Protein AF-A0A534RZJ7-F1 (afdb_monomer)

Radius of gyration: 16.42 Å; Cα contacts (8 Å, |Δi|>4): 259; chains: 1; bounding box: 38×31×50 Å

Mean predicted aligned error: 3.35 Å

Secondary structure (DSSP, 8-state):
--HHHHHHHHS-GGGHHHHHHHHHHH-GGG--HHHHHHGGGGTEEE-TTSTTEEEEEEB-GGG---HHHHHHHHHHHHHHS-S-EEE-TTS-EEEEEEEGGGHHHHHHHHHHTT-B-TT-SSSS-------TTTTT-TTSS---HHHHHHHHHHHH--TT-

Solvent-accessible surface area (backbone atoms only — not comparable to full-atom values): 9020 Å² total; per-residue (Å²): 135,56,72,67,62,51,45,50,71,77,43,57,46,78,66,40,57,63,51,51,61,48,32,32,73,67,38,66,85,69,61,46,77,59,50,53,55,30,34,12,31,55,10,36,37,74,38,88,93,44,75,72,28,25,37,36,35,38,58,28,49,28,51,61,75,51,73,66,44,54,50,51,54,50,50,45,18,60,75,53,30,65,65,48,69,42,81,44,102,55,43,25,46,32,41,32,56,27,36,53,61,49,46,66,58,52,51,52,59,30,50,79,60,76,40,48,25,68,34,52,28,72,103,43,74,56,68,45,69,58,62,88,56,56,83,72,50,94,84,57,94,69,62,57,57,65,58,36,45,51,54,48,49,64,70,69,59,59,93,94,117

Structure (mmCIF, N/CA/C/O backbone):
data_AF-A0A534RZJ7-F1
#
_entry.id   AF-A0A534RZJ7-F1
#
loop_
_atom_site.group_PDB
_atom_site.id
_atom_site.type_symbol
_atom_site.label_atom_id
_atom_site.label_alt_id
_atom_site.label_comp_id
_atom_site.label_asym_id
_atom_site.label_entity_id
_atom_site.label_seq_id
_atom_site.pdbx_PDB_ins_code
_atom_site.Cartn_x
_atom_site.Cartn_y
_atom_site.Cartn_z
_atom_site.occupancy
_atom_site.B_iso_or_equiv
_atom_site.auth_seq_id
_atom_site.auth_comp_id
_atom_site.auth_asym_id
_atom_site.auth_atom_id
_atom_site.pdbx_PDB_model_num
ATOM 1 N N . MET A 1 1 ? -12.708 13.860 -23.511 1.00 75.69 1 MET A N 1
ATOM 2 C CA . MET A 1 1 ? -12.253 12.834 -22.547 1.00 75.69 1 MET A CA 1
ATOM 3 C C . MET A 1 1 ? -10.900 13.285 -22.014 1.00 75.69 1 MET A C 1
ATOM 5 O O . MET A 1 1 ? -10.205 13.961 -22.759 1.00 75.69 1 MET A O 1
ATOM 9 N N . ASN A 1 2 ? -10.568 13.065 -20.740 1.00 94.12 2 ASN A N 1
ATOM 10 C CA . ASN A 1 2 ? -9.244 13.447 -20.226 1.00 94.12 2 ASN A CA 1
ATOM 11 C C . ASN A 1 2 ? -8.233 12.302 -20.471 1.00 94.12 2 ASN A C 1
ATOM 13 O O . ASN A 1 2 ? -8.643 11.169 -20.718 1.00 94.12 2 ASN A O 1
ATOM 17 N N . LYS A 1 3 ? -6.926 12.581 -20.354 1.00 93.62 3 LYS A N 1
ATOM 18 C CA . LYS A 1 3 ? -5.864 11.576 -20.578 1.00 93.62 3 LYS A CA 1
ATOM 19 C C . LYS A 1 3 ? -5.979 10.344 -19.675 1.00 93.62 3 LYS A C 1
ATOM 21 O O . LYS A 1 3 ? -5.615 9.249 -20.070 1.00 93.62 3 LYS A O 1
ATOM 26 N N . ILE A 1 4 ? -6.478 10.520 -18.454 1.00 93.81 4 ILE A N 1
ATOM 27 C CA . ILE A 1 4 ? -6.670 9.420 -17.506 1.00 93.81 4 ILE A CA 1
ATOM 28 C C . ILE A 1 4 ? -7.737 8.439 -18.001 1.00 93.81 4 ILE A C 1
ATOM 30 O O . ILE A 1 4 ? -7.541 7.230 -17.930 1.00 93.81 4 ILE A O 1
ATOM 34 N N . GLU A 1 5 ? -8.858 8.949 -18.504 1.00 95.69 5 GLU A N 1
ATOM 35 C CA . GLU A 1 5 ? -9.923 8.121 -19.070 1.00 95.69 5 GLU A CA 1
ATOM 36 C C . GLU A 1 5 ? -9.469 7.417 -20.357 1.00 95.69 5 GLU A C 1
ATOM 38 O O . GLU A 1 5 ? -9.890 6.296 -20.616 1.00 95.69 5 GLU A O 1
ATOM 43 N N . GLU A 1 6 ? -8.587 8.038 -21.146 1.00 95.94 6 GLU A N 1
ATOM 44 C CA . GLU A 1 6 ? -7.938 7.388 -22.297 1.00 95.94 6 GLU A CA 1
ATOM 45 C C . GLU A 1 6 ? -7.062 6.213 -21.845 1.00 95.94 6 GLU A C 1
ATOM 47 O O . GLU A 1 6 ? -7.250 5.095 -22.317 1.00 95.94 6 GLU A O 1
ATOM 52 N N . TYR A 1 7 ? -6.199 6.422 -20.847 1.00 95.81 7 TYR A N 1
ATOM 53 C CA . TYR A 1 7 ? -5.342 5.372 -20.286 1.00 95.81 7 TYR A CA 1
ATOM 54 C C . TYR A 1 7 ? -6.130 4.167 -19.764 1.00 95.81 7 TYR A C 1
ATOM 56 O O . TYR A 1 7 ? -5.757 3.031 -20.046 1.00 95.81 7 TYR A O 1
ATOM 64 N N . LYS A 1 8 ? -7.233 4.410 -19.043 1.00 93.69 8 LYS A N 1
ATOM 65 C CA . LYS A 1 8 ? -8.105 3.345 -18.520 1.00 93.69 8 LYS A CA 1
ATOM 66 C C . LYS A 1 8 ? -8.861 2.586 -19.613 1.00 93.69 8 LYS A C 1
ATOM 68 O O . LYS A 1 8 ? -9.251 1.447 -19.396 1.00 93.69 8 LYS A O 1
ATOM 73 N N . LYS A 1 9 ? -9.107 3.209 -20.771 1.00 94.25 9 LYS A N 1
ATOM 74 C CA . LYS A 1 9 ? -9.710 2.521 -21.924 1.00 94.25 9 LYS A CA 1
ATOM 75 C C . LYS A 1 9 ? -8.722 1.610 -22.636 1.00 94.25 9 LYS A C 1
ATOM 77 O O . LYS A 1 9 ? -9.138 0.607 -23.200 1.00 94.25 9 LYS A O 1
ATOM 82 N N . GLU A 1 10 ? -7.444 1.976 -22.643 1.00 94.06 10 GLU A N 1
ATOM 83 C CA . GLU A 1 10 ? -6.390 1.160 -23.246 1.00 94.06 10 GLU A CA 1
ATOM 84 C C . GLU A 1 10 ? -6.035 -0.066 -22.401 1.00 94.06 10 GLU A C 1
ATOM 86 O O . GLU A 1 10 ? -5.706 -1.111 -22.958 1.00 94.06 10 GLU A O 1
ATOM 91 N N . LYS A 1 11 ? -6.048 0.072 -21.071 1.00 93.81 11 LYS A N 1
ATOM 92 C CA . LYS A 1 11 ? -5.665 -0.980 -20.126 1.00 93.81 11 LYS A CA 1
ATOM 93 C C . LYS A 1 11 ? -6.395 -0.789 -18.798 1.00 93.81 11 LYS A C 1
ATOM 95 O O . LYS A 1 11 ? -6.417 0.328 -18.272 1.00 93.81 11 LYS A O 1
ATOM 100 N N . ASP A 1 12 ? -6.941 -1.870 -18.238 1.00 93.31 12 ASP A N 1
ATOM 101 C CA . ASP A 1 12 ? -7.506 -1.823 -16.890 1.00 93.31 12 ASP A CA 1
ATOM 102 C C . ASP A 1 12 ? -6.396 -1.511 -15.874 1.00 93.31 12 ASP A C 1
ATOM 104 O O . ASP A 1 12 ? -5.272 -2.003 -15.967 1.00 93.31 12 ASP A O 1
ATOM 108 N N . GLY A 1 13 ? -6.693 -0.675 -14.878 1.00 91.56 13 GLY A N 1
ATOM 109 C CA . GLY A 1 13 ? -5.709 -0.310 -13.860 1.00 91.56 13 GLY A CA 1
ATOM 110 C C . GLY A 1 13 ? -5.178 -1.507 -13.065 1.00 91.56 13 GLY A C 1
ATOM 111 O O . GLY A 1 13 ? -4.062 -1.439 -12.549 1.00 91.56 13 GLY A O 1
ATOM 112 N N . LEU A 1 14 ? -5.944 -2.595 -12.970 1.00 92.75 14 LEU A N 1
ATOM 113 C CA . LEU A 1 14 ? -5.548 -3.833 -12.303 1.00 92.75 14 LEU A CA 1
ATOM 114 C C . LEU A 1 14 ? -4.611 -4.702 -13.160 1.00 92.75 14 LEU A C 1
ATOM 116 O O . LEU A 1 14 ? -3.803 -5.438 -12.604 1.00 92.75 14 LEU A O 1
ATOM 120 N N . ASP A 1 15 ? -4.606 -4.541 -14.482 1.00 94.75 15 ASP A N 1
ATOM 121 C CA . ASP A 1 15 ? -3.740 -5.325 -15.377 1.00 94.75 15 ASP A CA 1
ATOM 122 C C . ASP A 1 15 ? -2.274 -4.848 -15.358 1.00 94.75 15 ASP A C 1
ATOM 124 O O . ASP A 1 15 ? -1.381 -5.494 -15.902 1.00 94.75 15 ASP A O 1
ATOM 128 N N . VAL A 1 16 ? -1.978 -3.719 -14.700 1.00 96.19 16 VAL A N 1
ATOM 129 C CA . VAL A 1 16 ? -0.616 -3.153 -14.623 1.00 96.19 16 VAL A CA 1
ATOM 130 C C . VAL A 1 16 ? 0.331 -3.957 -13.717 1.00 96.19 16 VAL A C 1
ATOM 132 O O . VAL A 1 16 ? 1.523 -3.655 -13.652 1.00 96.19 16 VAL A O 1
ATOM 135 N N . 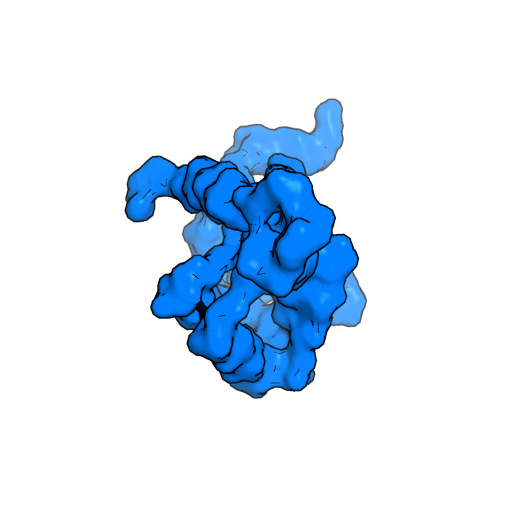LEU A 1 17 ? -0.155 -4.969 -12.987 1.00 95.88 17 LEU A N 1
ATOM 136 C CA . LEU A 1 17 ? 0.692 -5.776 -12.101 1.00 95.88 17 LEU A CA 1
ATOM 137 C C . LEU A 1 17 ? 1.816 -6.485 -12.866 1.00 95.88 17 LEU A C 1
ATOM 139 O O . LEU A 1 17 ? 2.962 -6.487 -12.412 1.00 95.88 17 LEU A O 1
ATOM 143 N N . GLU A 1 18 ? 1.502 -7.047 -14.032 1.00 95.62 18 GLU A N 1
ATOM 144 C CA . GLU A 1 18 ? 2.489 -7.712 -14.887 1.00 95.62 18 GLU A CA 1
ATOM 145 C C . GLU A 1 18 ? 3.549 -6.723 -15.387 1.00 95.62 18 GLU A C 1
ATOM 147 O O . GLU A 1 18 ? 4.743 -7.034 -15.405 1.00 95.62 18 GLU A O 1
ATOM 152 N N . ASP A 1 19 ? 3.141 -5.490 -15.704 1.00 97.44 19 ASP A N 1
ATOM 153 C CA . ASP A 1 19 ? 4.078 -4.430 -16.067 1.00 97.44 19 ASP A CA 1
ATOM 154 C C . ASP A 1 19 ? 4.980 -4.046 -14.897 1.00 97.44 19 ASP A C 1
ATOM 156 O O . ASP A 1 19 ? 6.178 -3.888 -15.099 1.00 97.44 19 ASP A O 1
ATOM 160 N N . ILE A 1 20 ? 4.459 -3.948 -13.668 1.00 97.62 20 ILE A N 1
ATOM 161 C CA . ILE A 1 20 ? 5.286 -3.673 -12.479 1.00 97.62 20 ILE A CA 1
ATOM 162 C C . ILE A 1 20 ? 6.384 -4.734 -12.335 1.00 97.62 20 ILE A C 1
ATOM 164 O O . ILE A 1 20 ? 7.541 -4.387 -12.094 1.00 97.62 20 ILE A O 1
ATOM 168 N N . GLN A 1 21 ? 6.050 -6.013 -12.523 1.00 96.69 21 GLN A N 1
ATOM 169 C CA . GLN A 1 21 ? 7.035 -7.099 -12.482 1.00 96.69 21 GLN A CA 1
ATOM 170 C C . GLN A 1 21 ? 8.042 -7.017 -13.632 1.00 96.69 21 GLN A C 1
ATOM 172 O O . GLN A 1 21 ? 9.212 -7.351 -13.465 1.00 96.69 21 GLN A O 1
ATOM 177 N N . ARG A 1 22 ? 7.609 -6.594 -14.820 1.00 98.12 22 ARG A N 1
ATOM 178 C CA . ARG A 1 22 ? 8.506 -6.370 -15.955 1.00 98.12 22 ARG A CA 1
ATOM 179 C C . ARG A 1 22 ? 9.462 -5.208 -15.686 1.00 98.12 22 ARG A C 1
ATOM 181 O O . ARG A 1 22 ? 10.673 -5.374 -15.814 1.00 98.12 22 ARG A O 1
ATOM 188 N N . TYR A 1 23 ? 8.948 -4.076 -15.219 1.00 98.19 23 TYR A N 1
ATOM 189 C CA . TYR A 1 23 ? 9.739 -2.896 -14.877 1.00 98.19 23 TYR A CA 1
ATOM 190 C C . TYR A 1 23 ? 10.702 -3.133 -13.720 1.00 98.19 23 TYR A C 1
ATOM 192 O O . TYR A 1 23 ? 11.762 -2.517 -13.686 1.00 98.19 23 TYR A O 1
ATOM 200 N N . SER A 1 24 ? 10.400 -4.057 -12.805 1.00 97.62 24 SER A N 1
ATOM 201 C CA . SER A 1 24 ? 11.347 -4.434 -11.751 1.00 97.62 24 SER A CA 1
ATOM 202 C C . SER A 1 24 ? 12.616 -5.106 -12.296 1.00 97.62 24 SER A C 1
ATOM 204 O O . SER A 1 24 ? 13.583 -5.254 -11.556 1.00 97.62 24 SER A O 1
ATOM 206 N N . ARG A 1 25 ? 12.608 -5.544 -13.564 1.00 97.75 25 ARG A N 1
ATOM 207 C CA . ARG A 1 25 ? 13.760 -6.116 -14.281 1.00 97.75 25 ARG A CA 1
ATOM 208 C C . ARG A 1 25 ? 14.338 -5.151 -15.315 1.00 97.75 25 ARG A C 1
ATOM 210 O O . ARG A 1 25 ? 15.546 -5.140 -15.516 1.00 97.75 25 ARG A O 1
ATOM 217 N N . GLU A 1 26 ? 13.480 -4.374 -15.976 1.00 97.31 26 GLU A N 1
ATOM 218 C CA . GLU A 1 26 ? 13.865 -3.436 -17.044 1.00 97.31 26 GLU A CA 1
ATOM 219 C C . GLU A 1 26 ? 14.345 -2.069 -16.525 1.00 97.31 26 GLU A C 1
ATOM 221 O O . GLU A 1 26 ? 15.026 -1.353 -17.254 1.00 97.31 26 GLU A O 1
ATOM 226 N N . GLY A 1 27 ? 14.018 -1.712 -15.280 1.00 95.19 27 GLY A N 1
ATOM 227 C CA . GLY A 1 27 ? 14.397 -0.444 -14.659 1.00 95.19 27 GLY A CA 1
ATOM 228 C C . GLY A 1 27 ? 13.363 0.683 -14.836 1.00 95.19 27 GLY A C 1
ATOM 229 O O . GLY A 1 27 ? 12.368 0.547 -15.558 1.00 95.19 27 GLY A O 1
ATOM 230 N N . PRO A 1 28 ? 13.555 1.820 -14.140 1.00 93.81 28 PRO A N 1
ATOM 231 C CA . PRO A 1 28 ? 12.571 2.901 -14.060 1.00 93.81 28 PRO A CA 1
ATOM 232 C C . PRO A 1 28 ? 12.377 3.685 -15.368 1.00 93.81 28 PRO A C 1
ATOM 234 O O . PRO A 1 28 ? 11.333 4.318 -15.549 1.00 93.81 28 PRO A O 1
ATOM 237 N N . GLU A 1 29 ? 13.344 3.653 -16.284 1.00 94.12 29 GLU A N 1
ATOM 238 C CA . GLU A 1 29 ? 13.290 4.324 -17.587 1.00 94.12 29 GLU A CA 1
ATOM 239 C C . GLU A 1 29 ? 12.293 3.660 -18.545 1.00 94.12 29 GLU A C 1
ATOM 241 O O . GLU A 1 29 ? 11.740 4.332 -19.416 1.00 94.12 29 GLU A O 1
ATOM 246 N N . ALA A 1 30 ? 12.017 2.365 -18.361 1.00 96.00 30 ALA A N 1
ATOM 247 C CA . ALA A 1 30 ? 11.070 1.607 -19.178 1.00 96.00 30 ALA A CA 1
ATOM 248 C C . ALA A 1 30 ? 9.596 1.949 -18.878 1.00 96.00 30 ALA A C 1
ATOM 250 O O . ALA A 1 30 ? 8.694 1.568 -19.631 1.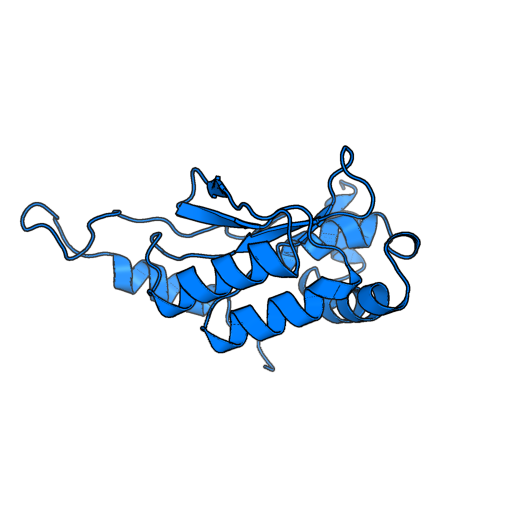00 96.00 30 ALA A O 1
ATOM 251 N N . ILE A 1 31 ? 9.327 2.670 -17.783 1.00 96.75 31 ILE A N 1
ATOM 252 C CA . ILE A 1 31 ? 7.966 2.940 -17.316 1.00 96.75 31 ILE A CA 1
ATOM 253 C C . ILE A 1 31 ? 7.332 4.063 -18.143 1.00 96.75 31 ILE A C 1
ATOM 255 O O . ILE A 1 31 ? 7.749 5.226 -18.084 1.00 96.75 31 ILE A O 1
ATOM 259 N N . SER A 1 32 ? 6.258 3.730 -18.859 1.00 96.19 32 SER A N 1
ATOM 260 C CA . SER A 1 32 ? 5.502 4.693 -19.663 1.00 96.19 32 SER A CA 1
ATOM 261 C C . SER A 1 32 ? 4.742 5.709 -18.792 1.00 96.19 32 SER A C 1
ATOM 263 O O . SER A 1 32 ? 4.418 5.448 -17.633 1.00 96.19 32 SER A O 1
ATOM 265 N N . GLU A 1 33 ? 4.395 6.880 -19.339 1.00 94.75 33 GLU A N 1
ATOM 266 C CA . GLU A 1 33 ? 3.571 7.867 -18.613 1.00 94.75 33 GLU A CA 1
ATOM 267 C C . GLU A 1 33 ? 2.171 7.338 -18.270 1.00 94.75 33 GLU A C 1
ATOM 269 O O . GLU A 1 33 ? 1.624 7.681 -17.217 1.00 94.75 33 GLU A O 1
ATOM 274 N N . ARG A 1 34 ? 1.607 6.482 -19.131 1.00 96.44 34 ARG A N 1
ATOM 275 C CA . ARG A 1 34 ? 0.357 5.769 -18.855 1.00 96.44 34 ARG A CA 1
ATOM 276 C C . ARG A 1 34 ? 0.522 4.879 -17.631 1.00 96.44 34 ARG A C 1
ATOM 278 O O . ARG A 1 34 ? -0.237 4.998 -16.671 1.00 96.44 34 ARG A O 1
ATOM 285 N N . ASP A 1 35 ? 1.547 4.037 -17.630 1.00 97.19 35 ASP A N 1
ATOM 286 C CA . ASP A 1 35 ? 1.714 3.026 -16.591 1.00 97.19 35 ASP A CA 1
ATOM 287 C C . ASP A 1 35 ? 2.140 3.672 -15.262 1.00 97.19 35 ASP A C 1
ATOM 289 O O . ASP A 1 35 ? 1.631 3.284 -14.217 1.00 97.19 35 ASP A O 1
ATOM 293 N N . LYS A 1 36 ? 2.884 4.791 -15.266 1.00 96.19 36 LYS A N 1
ATOM 294 C CA . LYS A 1 36 ? 3.076 5.634 -14.060 1.00 96.19 36 LYS A CA 1
ATOM 295 C C . LYS A 1 36 ? 1.753 6.087 -13.428 1.00 96.19 36 LYS A C 1
ATOM 297 O O . LYS A 1 36 ? 1.687 6.289 -12.210 1.00 96.19 36 LYS A O 1
ATOM 302 N N . ALA A 1 37 ? 0.707 6.310 -14.229 1.00 96.44 37 ALA A N 1
ATOM 303 C CA . ALA A 1 37 ? -0.624 6.624 -13.718 1.00 96.44 37 ALA A CA 1
ATOM 304 C C . ALA A 1 37 ? -1.348 5.365 -13.220 1.00 96.44 37 ALA A C 1
ATOM 306 O O . ALA A 1 37 ? -1.886 5.396 -12.112 1.00 96.44 37 ALA A O 1
ATOM 307 N N . LEU A 1 38 ? -1.321 4.273 -13.989 1.00 97.38 38 LEU A N 1
ATOM 308 C CA . LEU A 1 38 ? -2.018 3.024 -13.661 1.00 97.38 38 LEU A CA 1
ATOM 309 C C . LEU A 1 38 ? -1.410 2.290 -12.457 1.00 97.38 38 LEU A C 1
ATOM 311 O O . LEU A 1 38 ? -2.144 1.778 -11.623 1.00 97.38 38 LEU A O 1
ATOM 315 N N . MET A 1 39 ? -0.095 2.352 -12.246 1.00 98.06 39 MET A N 1
ATOM 316 C CA . MET A 1 39 ? 0.592 1.778 -11.077 1.00 98.06 39 MET A CA 1
ATOM 317 C C . MET A 1 39 ? 0.043 2.287 -9.726 1.00 98.06 39 MET A C 1
ATOM 319 O O . MET A 1 39 ? 0.189 1.630 -8.692 1.00 98.06 39 MET A O 1
ATOM 323 N N . LYS A 1 40 ? -0.668 3.424 -9.713 1.00 98.06 40 LYS A N 1
ATOM 324 C CA . LYS A 1 40 ? -1.372 3.937 -8.525 1.00 98.06 40 LYS A CA 1
ATOM 325 C 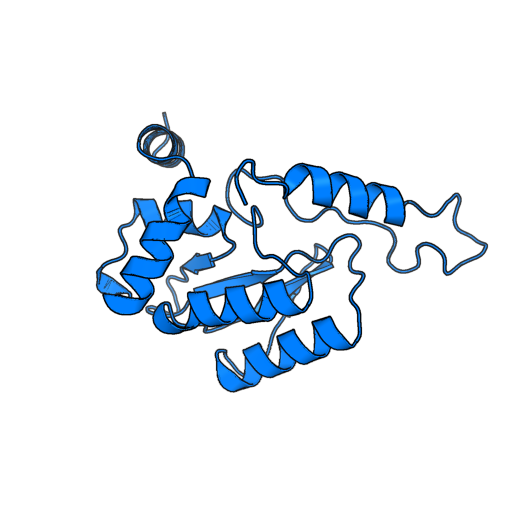C . LYS A 1 40 ? -2.544 3.043 -8.089 1.00 98.06 40 LYS A C 1
ATOM 327 O O . LYS A 1 40 ? -2.933 3.130 -6.922 1.00 98.06 40 LYS A O 1
ATOM 332 N N . TRP A 1 41 ? -3.074 2.176 -8.960 1.00 97.19 41 TRP A N 1
ATOM 333 C CA . TRP A 1 41 ? -4.003 1.101 -8.578 1.00 97.19 41 TRP A CA 1
ATOM 334 C C . TRP A 1 41 ? -3.337 0.061 -7.682 1.00 97.19 41 TRP A C 1
ATOM 336 O O . TRP A 1 41 ? -4.019 -0.523 -6.857 1.00 97.19 41 TRP A O 1
ATOM 346 N N . TYR A 1 42 ? -2.017 -0.100 -7.734 1.00 97.94 42 TYR A N 1
ATOM 347 C CA . TYR A 1 42 ? -1.255 -0.929 -6.791 1.00 97.94 42 TYR A CA 1
ATOM 348 C C . TYR A 1 42 ? -0.587 -0.102 -5.688 1.00 97.94 42 TYR A C 1
ATOM 350 O O . TYR A 1 42 ? 0.299 -0.573 -4.977 1.00 97.94 42 TYR A O 1
ATOM 358 N N . GLY A 1 43 ? -1.006 1.156 -5.534 1.00 98.00 43 GLY A N 1
ATOM 359 C CA . GLY A 1 43 ? -0.476 2.049 -4.514 1.00 98.00 43 GLY A CA 1
ATOM 360 C C . GLY A 1 43 ? 0.962 2.483 -4.750 1.00 98.00 43 GLY A C 1
ATOM 361 O O . GLY A 1 43 ? 1.585 2.960 -3.806 1.00 98.00 43 GLY A O 1
ATOM 362 N N . VAL A 1 44 ? 1.478 2.350 -5.973 1.00 98.38 44 VAL A N 1
ATOM 363 C CA . VAL A 1 44 ? 2.824 2.779 -6.360 1.00 98.38 44 VAL A CA 1
ATOM 364 C C . VAL A 1 44 ? 2.743 4.161 -7.007 1.00 98.38 44 VAL A C 1
ATOM 366 O O . VAL A 1 44 ? 2.097 4.358 -8.035 1.00 98.38 44 VAL A O 1
ATOM 369 N N . PHE A 1 45 ? 3.385 5.151 -6.389 1.00 97.88 45 PHE A N 1
ATOM 370 C CA . PHE A 1 45 ? 3.315 6.549 -6.806 1.00 97.88 45 PHE A CA 1
ATOM 371 C C . PHE A 1 45 ? 4.681 7.053 -7.259 1.00 97.88 45 PHE A C 1
ATOM 373 O O . PHE A 1 45 ? 5.588 7.225 -6.443 1.00 97.88 45 PHE A O 1
ATOM 380 N N . PHE A 1 46 ? 4.785 7.392 -8.543 1.00 94.69 46 PHE A N 1
ATOM 381 C CA . PHE A 1 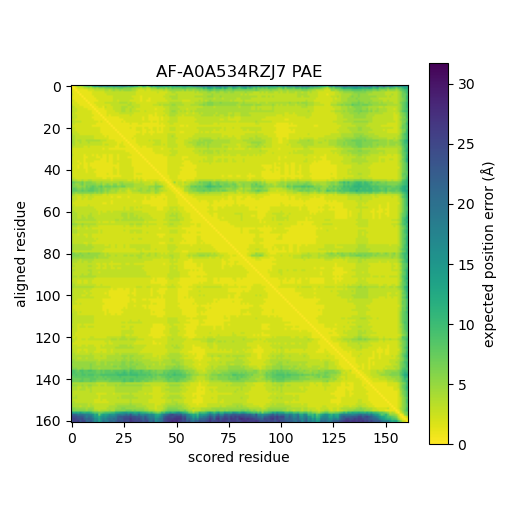46 ? 5.931 8.121 -9.078 1.00 94.69 46 PHE A CA 1
ATOM 382 C C . PHE A 1 46 ? 6.023 9.536 -8.483 1.00 94.69 46 PHE A C 1
ATOM 384 O O . PHE A 1 46 ? 5.016 10.247 -8.362 1.00 94.69 46 PHE A O 1
ATOM 391 N N . ARG A 1 47 ? 7.238 9.969 -8.129 1.00 88.38 47 ARG A N 1
ATOM 392 C CA . ARG A 1 47 ? 7.512 11.289 -7.545 1.00 88.38 47 ARG A CA 1
ATOM 393 C C . ARG A 1 47 ? 8.461 12.076 -8.443 1.00 88.38 47 ARG A C 1
ATOM 395 O O . ARG A 1 47 ? 9.641 11.772 -8.531 1.00 88.38 47 ARG A O 1
ATOM 402 N N . ARG A 1 48 ? 7.959 13.162 -9.038 1.00 85.88 48 ARG A N 1
ATOM 403 C CA . ARG A 1 48 ? 8.745 14.047 -9.921 1.00 85.88 48 ARG A CA 1
ATOM 404 C C . ARG A 1 48 ? 10.027 14.591 -9.281 1.00 85.88 48 ARG A C 1
ATOM 406 O O . ARG A 1 48 ? 11.026 14.729 -9.967 1.00 85.88 48 ARG A O 1
ATOM 413 N N . HIS A 1 49 ? 9.990 14.895 -7.984 1.00 87.81 49 HIS A N 1
ATOM 414 C CA . HIS A 1 49 ? 11.128 15.470 -7.259 1.00 87.81 49 HIS A CA 1
ATOM 415 C C . HIS A 1 49 ? 12.174 14.437 -6.815 1.00 87.81 49 HIS A C 1
ATOM 417 O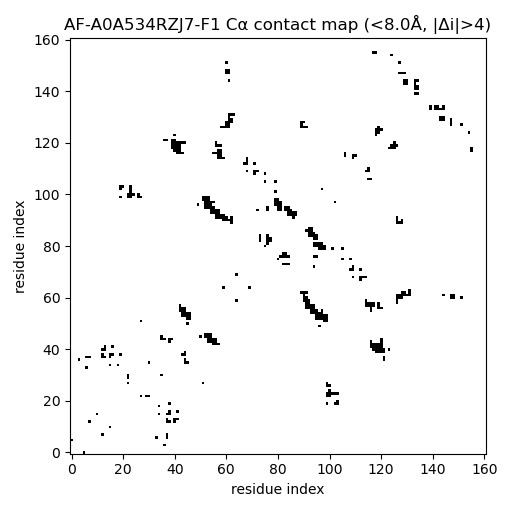 O . HIS A 1 49 ? 13.252 14.826 -6.386 1.00 87.81 49 HIS A O 1
ATOM 423 N N . THR A 1 50 ? 11.869 13.140 -6.910 1.00 88.31 50 THR A N 1
ATOM 424 C CA . THR A 1 50 ? 12.795 12.046 -6.580 1.00 88.31 50 THR A CA 1
ATOM 425 C C . THR A 1 50 ? 12.733 10.991 -7.690 1.00 88.31 50 THR A C 1
ATOM 427 O O . THR A 1 50 ? 12.108 9.944 -7.497 1.00 88.31 50 THR A O 1
ATOM 430 N N . PRO A 1 51 ? 13.299 11.278 -8.879 1.00 89.31 51 PRO A N 1
ATOM 431 C CA . PRO A 1 51 ? 13.300 10.343 -10.004 1.00 89.31 51 PRO A CA 1
ATOM 432 C C . PRO A 1 51 ? 13.902 8.985 -9.619 1.00 89.31 51 PRO A C 1
ATOM 434 O O . PRO A 1 51 ? 14.801 8.921 -8.786 1.00 89.31 51 PRO A O 1
ATOM 437 N N . GLY A 1 52 ? 13.378 7.900 -10.192 1.00 91.06 52 GLY A N 1
ATOM 438 C CA . GLY A 1 52 ? 13.787 6.523 -9.867 1.00 91.06 52 GLY A CA 1
ATOM 439 C C . GLY A 1 52 ? 13.203 5.964 -8.562 1.00 91.06 52 GLY A C 1
ATOM 440 O O . GLY A 1 52 ? 13.262 4.759 -8.332 1.00 91.06 52 GLY A O 1
ATOM 441 N N . PHE A 1 53 ? 12.581 6.809 -7.735 1.00 95.88 53 PHE A N 1
ATOM 442 C CA . PHE A 1 53 ? 11.989 6.414 -6.463 1.00 95.88 53 PHE A CA 1
ATOM 443 C C . PHE A 1 53 ? 10.469 6.570 -6.440 1.00 95.88 53 PHE A C 1
ATOM 445 O O . PHE A 1 53 ? 9.880 7.504 -6.998 1.00 95.88 53 PHE A O 1
ATOM 452 N N . PHE A 1 54 ? 9.836 5.672 -5.695 1.00 98.00 54 PHE A N 1
ATOM 453 C CA . PHE A 1 54 ? 8.397 5.567 -5.552 1.00 98.00 54 PHE A CA 1
ATOM 454 C C . 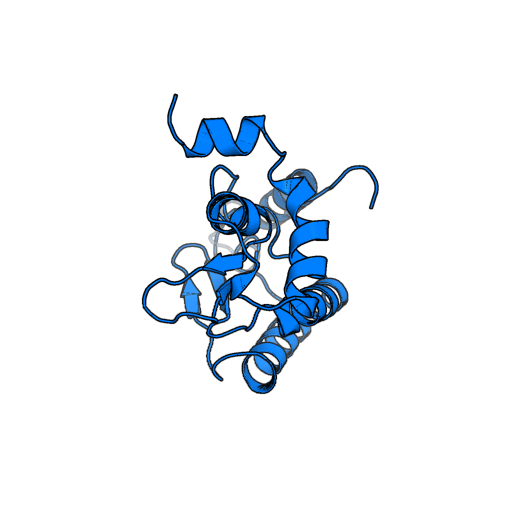PHE A 1 54 ? 7.997 5.720 -4.087 1.00 98.00 54 PHE A C 1
ATOM 456 O O . PHE A 1 54 ? 8.689 5.287 -3.161 1.00 98.00 54 PHE A O 1
ATOM 463 N N . MET A 1 55 ? 6.846 6.352 -3.877 1.00 98.06 55 MET A N 1
ATOM 464 C CA . MET A 1 55 ? 6.115 6.239 -2.620 1.00 98.06 55 MET A CA 1
ATOM 465 C C . MET A 1 55 ? 5.135 5.078 -2.759 1.00 98.06 55 MET A C 1
ATOM 467 O O . MET A 1 55 ? 4.430 5.005 -3.766 1.00 98.06 55 MET A O 1
ATOM 471 N N . MET A 1 56 ? 5.074 4.202 -1.760 1.00 98.56 56 MET A N 1
ATOM 472 C CA . MET A 1 56 ? 4.067 3.145 -1.707 1.00 98.56 56 MET A CA 1
ATOM 473 C C . MET A 1 56 ? 3.074 3.414 -0.590 1.00 98.56 56 MET A C 1
ATOM 475 O O . MET A 1 56 ? 3.464 3.674 0.547 1.00 98.56 56 MET A O 1
ATOM 479 N N . ARG A 1 57 ? 1.780 3.358 -0.902 1.00 98.75 57 ARG A N 1
ATOM 480 C CA . ARG A 1 57 ? 0.715 3.587 0.077 1.00 98.75 57 ARG A CA 1
ATOM 481 C C . ARG A 1 57 ? 0.079 2.269 0.483 1.00 98.75 57 ARG A C 1
ATOM 483 O O . ARG A 1 57 ? -0.506 1.579 -0.345 1.00 98.75 57 ARG A O 1
ATOM 490 N N . ILE A 1 58 ? 0.145 1.966 1.771 1.00 98.44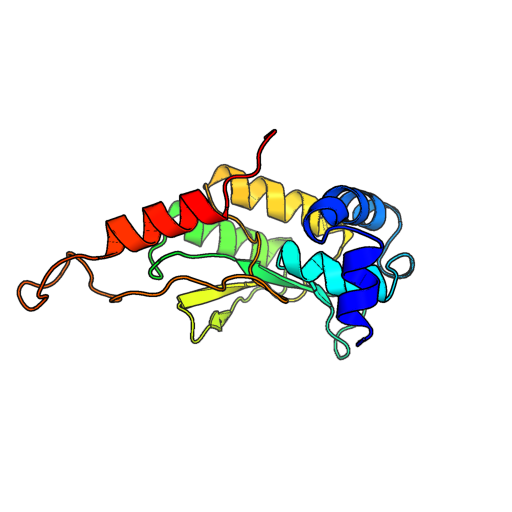 58 ILE A N 1
ATOM 491 C CA . ILE A 1 58 ? -0.351 0.710 2.329 1.00 98.44 58 ILE A CA 1
ATOM 492 C C . ILE A 1 58 ? -1.749 0.925 2.897 1.00 98.44 58 ILE A C 1
ATOM 494 O O . ILE A 1 58 ? -2.024 1.930 3.560 1.00 98.44 58 ILE A O 1
ATOM 498 N N . ARG A 1 59 ? -2.675 0.019 2.601 1.00 97.69 59 ARG A N 1
ATOM 499 C CA . ARG A 1 59 ? -4.036 0.040 3.136 1.00 97.69 59 ARG A CA 1
ATOM 500 C C . ARG A 1 59 ? -4.024 -0.483 4.570 1.00 97.69 59 ARG A C 1
ATOM 502 O O . ARG A 1 59 ? -3.530 -1.574 4.814 1.00 97.69 59 ARG A O 1
ATOM 509 N N . ILE A 1 60 ? -4.584 0.299 5.493 1.00 98.00 60 ILE A N 1
ATOM 510 C CA . ILE A 1 60 ? -4.699 -0.039 6.918 1.00 98.00 60 ILE A CA 1
ATOM 511 C C . ILE A 1 60 ? -6.143 0.282 7.338 1.00 98.00 60 ILE A C 1
ATOM 513 O O . ILE A 1 60 ? -6.438 1.420 7.720 1.00 98.00 60 ILE A O 1
ATOM 517 N N . PRO A 1 61 ? -7.085 -0.660 7.167 1.00 97.38 61 PRO A N 1
ATOM 518 C CA . PRO A 1 61 ? -8.502 -0.421 7.432 1.00 97.38 61 PRO A CA 1
ATOM 519 C C . PRO A 1 61 ? -8.725 -0.018 8.884 1.00 97.38 61 PRO A C 1
ATOM 521 O O . PRO A 1 61 ? -8.150 -0.618 9.791 1.00 97.38 61 PRO A O 1
ATOM 524 N N . ASN A 1 62 ? -9.535 1.019 9.105 1.00 97.94 62 ASN A N 1
ATOM 525 C CA . ASN A 1 62 ? -9.784 1.581 10.438 1.00 97.94 62 ASN A CA 1
ATOM 526 C C . ASN A 1 62 ? -8.517 2.084 11.170 1.00 97.94 62 ASN A C 1
ATOM 528 O O . ASN A 1 62 ? -8.574 2.381 12.359 1.00 97.94 62 ASN A O 1
ATOM 532 N N . GLY A 1 63 ? -7.357 2.136 10.505 1.00 97.75 63 GLY A N 1
ATOM 533 C CA . GLY A 1 63 ? -6.078 2.415 11.159 1.00 97.75 63 GLY A CA 1
ATOM 534 C C . GLY A 1 63 ? -5.580 1.318 12.103 1.00 97.75 63 GLY A C 1
ATOM 535 O O . GLY A 1 63 ? -4.610 1.553 12.819 1.00 97.75 63 GLY A O 1
ATOM 536 N N . ILE A 1 64 ? -6.213 0.142 12.121 1.00 97.19 64 ILE A N 1
ATOM 537 C CA . ILE A 1 64 ? -5.847 -0.957 13.020 1.00 97.19 64 ILE A CA 1
ATOM 538 C C . ILE A 1 64 ? -4.798 -1.832 12.333 1.00 97.19 64 ILE A C 1
ATOM 540 O O . ILE A 1 64 ? -5.028 -2.347 11.239 1.00 97.19 64 ILE A O 1
ATOM 544 N N . ALA A 1 65 ? -3.658 -2.024 12.996 1.00 97.31 65 ALA A N 1
ATOM 545 C CA . ALA A 1 65 ? -2.582 -2.896 12.541 1.00 97.31 65 ALA A CA 1
ATOM 546 C C . ALA A 1 65 ? -2.075 -3.779 13.686 1.00 97.31 65 ALA A C 1
ATOM 548 O O . ALA A 1 65 ? -2.077 -3.373 14.850 1.00 97.31 65 ALA A O 1
ATOM 549 N N . THR A 1 66 ? -1.618 -4.985 13.358 1.00 98.31 66 THR A N 1
ATOM 550 C CA . THR A 1 66 ? -0.980 -5.885 14.328 1.00 98.31 66 THR A CA 1
ATOM 551 C C . THR A 1 66 ? 0.496 -5.533 14.524 1.00 98.31 66 THR A C 1
ATOM 553 O O . THR A 1 66 ? 1.126 -4.895 13.678 1.00 98.31 66 THR A O 1
ATOM 556 N N . THR A 1 67 ? 1.102 -6.001 15.618 1.00 98.50 67 THR A N 1
ATOM 557 C CA . THR A 1 67 ? 2.545 -5.825 15.855 1.00 98.50 67 THR A CA 1
ATOM 558 C C . THR A 1 67 ? 3.396 -6.429 14.736 1.00 98.50 67 THR A C 1
ATOM 560 O O . THR A 1 67 ? 4.399 -5.832 14.354 1.00 98.50 67 THR A O 1
ATOM 563 N N . ALA A 1 68 ? 2.991 -7.580 14.185 1.00 98.62 68 ALA A N 1
ATOM 564 C CA . ALA A 1 68 ? 3.678 -8.213 13.058 1.00 98.62 68 ALA A CA 1
ATOM 565 C C . ALA A 1 68 ? 3.648 -7.313 11.814 1.00 98.62 68 ALA A C 1
ATOM 567 O O . ALA A 1 68 ? 4.690 -7.042 11.230 1.00 98.62 68 ALA A O 1
ATOM 568 N N . GLN A 1 69 ? 2.480 -6.754 11.485 1.00 98.69 69 GLN A N 1
ATOM 569 C CA . GLN A 1 69 ? 2.315 -5.821 10.367 1.00 98.69 69 GLN A CA 1
ATOM 570 C C . GLN A 1 69 ? 3.199 -4.579 10.512 1.00 98.69 69 GLN A C 1
ATOM 572 O O . GLN A 1 69 ? 3.903 -4.203 9.577 1.00 98.69 69 GLN A O 1
ATOM 577 N N . VAL A 1 70 ? 3.209 -3.957 11.695 1.00 98.50 70 VAL A N 1
ATOM 578 C CA . VAL A 1 70 ? 4.042 -2.772 11.954 1.00 98.50 70 VAL A CA 1
ATOM 579 C C . VAL A 1 70 ? 5.535 -3.109 11.871 1.00 98.50 70 VAL A C 1
ATOM 581 O O . VAL A 1 70 ? 6.299 -2.334 11.296 1.00 98.50 70 VAL A O 1
ATOM 584 N N . ARG A 1 71 ? 5.956 -4.273 12.385 1.00 98.56 71 ARG A N 1
ATOM 585 C CA . ARG A 1 71 ? 7.350 -4.737 12.307 1.00 98.56 71 ARG A CA 1
ATOM 586 C C . ARG A 1 71 ? 7.793 -4.958 10.862 1.00 98.56 71 ARG A C 1
ATOM 588 O O . ARG A 1 71 ? 8.821 -4.417 10.469 1.00 98.56 71 ARG A O 1
ATOM 595 N N . THR A 1 72 ? 6.990 -5.649 10.058 1.00 98.75 72 THR A N 1
ATOM 596 C CA . THR A 1 72 ? 7.277 -5.866 8.634 1.00 98.75 72 THR A CA 1
ATOM 597 C C . THR A 1 72 ? 7.390 -4.545 7.871 1.00 98.75 72 THR A C 1
ATOM 599 O O . THR A 1 72 ? 8.313 -4.367 7.080 1.00 98.75 72 THR A O 1
ATOM 602 N N . LEU A 1 73 ? 6.512 -3.571 8.139 1.00 98.62 73 LEU A N 1
ATOM 603 C CA . LEU A 1 73 ? 6.608 -2.240 7.524 1.00 98.62 73 LEU A CA 1
ATOM 604 C C . LEU A 1 73 ? 7.889 -1.496 7.931 1.00 98.62 73 LEU A C 1
ATOM 606 O O . LEU A 1 73 ? 8.492 -0.821 7.093 1.00 98.62 73 LEU A O 1
ATOM 610 N N . ALA A 1 74 ? 8.322 -1.626 9.188 1.00 98.50 74 ALA A N 1
ATOM 611 C CA . ALA A 1 74 ? 9.581 -1.055 9.659 1.00 98.50 74 ALA A CA 1
ATOM 612 C C . ALA A 1 74 ? 10.795 -1.708 8.974 1.00 98.50 74 ALA A C 1
ATOM 614 O O . ALA A 1 74 ? 11.680 -1.001 8.497 1.00 98.50 74 ALA A O 1
ATOM 615 N N . GLU A 1 75 ? 10.808 -3.036 8.851 1.00 98.62 75 GLU A N 1
ATOM 616 C CA . GLU A 1 75 ? 11.870 -3.784 8.165 1.00 98.62 75 GLU A CA 1
ATOM 617 C C . GLU A 1 75 ? 11.953 -3.425 6.678 1.00 98.62 75 GLU A C 1
ATOM 619 O O . GLU A 1 75 ? 13.042 -3.144 6.176 1.00 98.62 75 GLU A O 1
ATOM 624 N N . ILE A 1 76 ? 10.813 -3.354 5.979 1.00 98.69 76 ILE A N 1
ATOM 625 C CA . ILE A 1 76 ? 10.751 -2.893 4.582 1.00 98.69 76 ILE A CA 1
ATOM 626 C C . ILE A 1 76 ? 11.329 -1.483 4.471 1.00 98.69 76 ILE A C 1
ATOM 628 O O . ILE A 1 76 ? 12.137 -1.200 3.593 1.00 98.69 76 ILE A O 1
ATOM 632 N N . THR A 1 77 ? 10.942 -0.594 5.380 1.00 98.12 77 THR A N 1
ATOM 633 C CA . THR A 1 77 ? 11.411 0.791 5.382 1.00 98.12 77 THR A CA 1
ATOM 634 C C . THR A 1 77 ? 12.930 0.886 5.561 1.00 98.12 77 THR A C 1
ATOM 636 O O . THR A 1 77 ? 13.558 1.715 4.906 1.00 98.12 77 THR A O 1
ATOM 639 N N . GLN A 1 78 ? 13.523 0.045 6.413 1.00 98.12 78 GLN A N 1
ATOM 640 C CA . GLN A 1 78 ? 14.969 0.011 6.670 1.00 98.12 78 GLN A CA 1
ATOM 641 C C . GLN A 1 78 ? 15.772 -0.629 5.532 1.00 98.12 78 GLN A C 1
ATOM 643 O O . GLN A 1 78 ? 16.884 -0.192 5.252 1.00 98.12 78 GLN A O 1
ATOM 648 N N . THR A 1 79 ? 15.229 -1.669 4.897 1.00 98.19 79 THR A N 1
ATOM 649 C CA . THR A 1 79 ? 15.971 -2.498 3.928 1.00 98.19 79 THR A CA 1
ATOM 650 C C . THR A 1 79 ? 15.711 -2.121 2.471 1.00 98.19 79 THR A C 1
ATOM 652 O O . THR A 1 79 ? 16.613 -2.226 1.644 1.00 98.19 79 THR A O 1
ATOM 655 N N . LEU A 1 80 ? 14.503 -1.649 2.156 1.00 98.00 80 LEU A N 1
ATOM 656 C CA . LEU A 1 80 ? 14.026 -1.378 0.792 1.00 98.00 80 LEU A CA 1
ATOM 657 C C . LEU A 1 80 ? 13.543 0.071 0.593 1.00 98.00 80 LEU A C 1
ATOM 659 O O . LEU A 1 80 ? 13.123 0.430 -0.508 1.00 98.00 80 LEU A O 1
ATOM 663 N N . GLY A 1 81 ? 13.560 0.895 1.645 1.00 95.69 81 GLY A N 1
ATOM 664 C CA . GLY A 1 81 ? 13.045 2.264 1.638 1.00 95.69 81 GLY A CA 1
ATOM 665 C C . GLY A 1 81 ? 14.012 3.289 2.232 1.00 95.69 81 GLY A C 1
ATOM 666 O O . GLY A 1 81 ? 15.225 3.106 2.256 1.00 95.69 81 GLY A O 1
ATOM 667 N N . ALA A 1 82 ? 13.456 4.408 2.698 1.00 94.25 82 ALA A N 1
ATOM 668 C CA . ALA A 1 82 ? 14.219 5.565 3.171 1.00 94.25 82 ALA A CA 1
ATOM 669 C C . ALA A 1 82 ? 14.652 5.516 4.652 1.00 94.25 82 ALA A C 1
ATOM 671 O O . ALA A 1 82 ? 15.161 6.512 5.161 1.00 94.25 82 ALA A O 1
ATOM 672 N N . GLY A 1 83 ? 14.373 4.435 5.385 1.00 97.12 83 GLY A N 1
ATOM 673 C CA . GLY A 1 83 ? 14.557 4.385 6.843 1.00 97.12 83 GLY A CA 1
ATOM 674 C C . GLY A 1 83 ? 13.468 5.108 7.654 1.00 97.12 83 GLY A C 1
ATOM 675 O O . GLY A 1 83 ? 13.501 5.075 8.880 1.00 97.12 83 GLY A O 1
ATOM 676 N N . PHE A 1 84 ? 12.467 5.699 6.993 1.00 97.56 84 PHE A N 1
ATOM 677 C CA . PHE A 1 84 ? 11.267 6.251 7.624 1.00 97.56 84 PHE A CA 1
ATOM 678 C C . PHE A 1 84 ? 10.001 6.040 6.775 1.00 97.56 84 PHE A C 1
ATOM 680 O O . PHE A 1 84 ? 10.062 5.822 5.561 1.00 97.56 84 PHE A O 1
ATOM 687 N N . ALA A 1 85 ? 8.847 6.130 7.433 1.00 98.06 85 ALA A N 1
ATOM 688 C CA . ALA A 1 85 ? 7.524 6.055 6.826 1.00 98.06 85 ALA A CA 1
ATOM 689 C C . ALA A 1 85 ? 6.599 7.094 7.469 1.00 98.06 85 ALA A C 1
ATOM 691 O O . ALA A 1 85 ? 6.843 7.545 8.589 1.00 98.06 85 ALA A O 1
ATOM 692 N N . ASP A 1 86 ? 5.521 7.458 6.778 1.00 98.44 86 ASP A N 1
ATOM 693 C CA . ASP A 1 86 ? 4.607 8.502 7.242 1.00 98.44 86 ASP A CA 1
ATOM 694 C C . ASP A 1 86 ? 3.211 7.954 7.498 1.00 98.44 86 ASP A C 1
ATOM 696 O O . ASP A 1 86 ? 2.650 7.221 6.676 1.00 98.44 86 ASP A O 1
ATOM 700 N N . LEU A 1 87 ? 2.609 8.405 8.595 1.00 98.25 87 LEU A N 1
ATOM 701 C CA . LEU A 1 87 ? 1.176 8.282 8.808 1.00 98.25 87 LEU A CA 1
ATOM 702 C C . LEU A 1 87 ? 0.444 9.330 7.972 1.00 98.25 87 LEU A C 1
ATOM 704 O O . LEU A 1 87 ? 0.828 10.496 7.895 1.00 98.25 87 LEU A O 1
ATOM 708 N N . THR A 1 88 ? -0.637 8.910 7.332 1.00 98.31 88 THR A N 1
ATOM 709 C CA . THR A 1 88 ? -1.480 9.804 6.536 1.00 98.31 88 THR A CA 1
ATOM 710 C C . THR A 1 88 ? -2.669 10.300 7.348 1.00 98.31 88 THR A C 1
ATOM 712 O O . THR A 1 88 ? -3.131 9.636 8.275 1.00 98.31 88 THR A O 1
ATOM 715 N N . THR A 1 89 ? -3.285 11.390 6.894 1.00 98.19 89 THR A N 1
ATOM 716 C CA . THR A 1 89 ? -4.586 11.869 7.398 1.00 98.19 89 THR A CA 1
ATOM 717 C C . THR A 1 89 ? -5.737 10.879 7.186 1.00 98.19 89 THR A C 1
ATOM 719 O O . THR A 1 89 ? -6.854 11.140 7.619 1.00 98.19 89 THR A O 1
ATOM 722 N N . ARG A 1 90 ? -5.486 9.746 6.514 1.00 98.19 90 ARG A N 1
ATOM 723 C CA . ARG A 1 90 ? -6.458 8.676 6.282 1.00 98.19 90 ARG A CA 1
ATOM 724 C C . ARG A 1 90 ? -6.134 7.377 7.012 1.00 98.19 90 ARG A C 1
ATOM 726 O O . ARG A 1 90 ? -6.558 6.322 6.553 1.00 98.19 90 ARG A O 1
ATOM 733 N N . GLN A 1 91 ? -5.368 7.440 8.103 1.00 98.25 91 GLN A N 1
ATOM 734 C CA . GLN A 1 91 ? -4.992 6.276 8.919 1.00 98.25 91 GLN A CA 1
ATOM 735 C C . GLN A 1 91 ? -4.187 5.204 8.152 1.00 98.25 91 GLN A C 1
ATOM 737 O O . GLN A 1 91 ? -4.145 4.050 8.551 1.00 98.25 91 GLN A O 1
ATOM 742 N N . GLN A 1 92 ? -3.553 5.570 7.033 1.00 97.75 92 GLN A N 1
ATOM 743 C CA . GLN A 1 92 ? -2.642 4.704 6.268 1.00 97.75 92 GLN A CA 1
ATOM 744 C C . GLN A 1 92 ? -1.177 4.988 6.585 1.00 97.75 92 GLN A C 1
ATOM 746 O O . GLN A 1 92 ? -0.858 6.069 7.081 1.00 97.75 92 GLN A O 1
ATOM 751 N N . ILE A 1 93 ? -0.303 4.075 6.157 1.00 98.50 93 ILE A N 1
ATOM 752 C CA . ILE A 1 93 ? 1.154 4.239 6.151 1.00 98.50 93 ILE A CA 1
ATOM 753 C C . ILE A 1 93 ? 1.649 4.448 4.711 1.00 98.50 93 ILE A C 1
ATOM 755 O O . ILE A 1 93 ? 1.168 3.802 3.775 1.00 98.50 93 ILE A O 1
ATOM 759 N N . GLN A 1 94 ? 2.598 5.368 4.524 1.00 98.56 94 GLN A N 1
ATOM 760 C CA . GLN A 1 94 ? 3.326 5.564 3.269 1.00 98.56 94 GLN A CA 1
ATOM 761 C C . GLN A 1 94 ? 4.798 5.203 3.438 1.00 98.56 94 GLN A C 1
ATOM 763 O O . GLN A 1 94 ? 5.506 5.839 4.215 1.00 98.56 94 GLN A O 1
ATOM 768 N N . LEU A 1 95 ? 5.256 4.229 2.656 1.00 98.50 95 LEU A N 1
ATOM 769 C CA . LEU A 1 95 ? 6.669 3.912 2.491 1.00 98.50 95 LEU A CA 1
ATOM 770 C C . LEU A 1 95 ? 7.287 4.899 1.498 1.00 98.50 95 LEU A C 1
ATOM 772 O O . LEU A 1 95 ? 6.659 5.249 0.491 1.00 98.50 95 LEU A O 1
ATOM 776 N N . ARG A 1 96 ? 8.512 5.351 1.765 1.00 97.81 96 ARG A N 1
ATOM 777 C CA . ARG A 1 96 ? 9.232 6.302 0.908 1.00 97.81 96 ARG A CA 1
ATOM 778 C C . ARG A 1 96 ? 10.480 5.687 0.294 1.00 97.81 96 ARG A C 1
ATOM 780 O O . ARG A 1 96 ? 11.078 4.781 0.862 1.00 97.81 96 ARG A O 1
ATOM 787 N N . SER A 1 97 ? 10.875 6.254 -0.842 1.00 96.62 97 SER A N 1
ATOM 788 C CA . SER A 1 97 ? 12.112 5.936 -1.558 1.00 96.62 97 SER A CA 1
ATOM 789 C C . SER A 1 97 ? 12.280 4.459 -1.909 1.00 96.62 97 SER A C 1
ATOM 791 O O . SER A 1 97 ? 13.391 3.941 -1.889 1.00 96.62 97 SER A O 1
ATOM 793 N N . VAL A 1 98 ? 11.181 3.791 -2.263 1.00 98.00 98 VAL A N 1
ATOM 794 C CA . VAL A 1 98 ? 11.225 2.419 -2.781 1.00 98.00 98 VAL A CA 1
ATOM 795 C C . VAL A 1 98 ? 11.635 2.476 -4.250 1.00 98.00 98 VAL A C 1
ATOM 797 O O . VAL A 1 98 ? 11.126 3.327 -4.979 1.00 98.00 98 VAL A O 1
ATOM 800 N N . ARG A 1 99 ? 12.547 1.612 -4.700 1.00 97.62 99 ARG A N 1
ATOM 801 C CA . ARG A 1 99 ? 12.903 1.498 -6.126 1.00 97.62 99 ARG A CA 1
ATOM 802 C C . ARG A 1 99 ? 12.030 0.458 -6.824 1.00 97.62 99 ARG A C 1
ATOM 804 O O . ARG A 1 99 ? 11.536 -0.453 -6.165 1.00 97.62 99 ARG A O 1
ATOM 811 N N . ILE A 1 100 ? 11.851 0.579 -8.140 1.00 97.94 100 ILE A N 1
ATOM 812 C CA . ILE A 1 100 ? 10.976 -0.315 -8.918 1.00 97.94 100 ILE A CA 1
ATOM 813 C C . ILE A 1 100 ? 11.383 -1.791 -8.793 1.00 97.94 100 ILE A C 1
ATOM 815 O O . ILE A 1 100 ? 10.521 -2.658 -8.676 1.00 97.94 100 ILE A O 1
ATOM 819 N N . GLU A 1 101 ? 12.683 -2.066 -8.713 1.00 98.06 101 GLU A N 1
ATOM 820 C CA . GLU A 1 101 ? 13.263 -3.405 -8.575 1.00 98.06 101 GLU A CA 1
ATOM 821 C C . GLU A 1 101 ? 12.841 -4.082 -7.265 1.00 98.06 101 GLU A C 1
ATOM 823 O O . GLU A 1 101 ? 12.694 -5.299 -7.208 1.00 98.06 101 GLU A O 1
ATOM 828 N N . SER A 1 102 ? 12.601 -3.292 -6.214 1.00 98.25 102 SER A N 1
ATOM 829 C CA . SER A 1 102 ? 12.226 -3.782 -4.884 1.00 98.25 102 SER A CA 1
ATOM 830 C C . SER A 1 102 ? 10.715 -3.943 -4.695 1.00 98.25 102 SER A C 1
ATOM 832 O O . SER A 1 102 ? 10.288 -4.561 -3.724 1.00 98.25 102 SER A O 1
ATOM 834 N N . ILE A 1 103 ? 9.881 -3.402 -5.590 1.00 98.38 103 ILE A N 1
ATOM 835 C CA . ILE A 1 103 ? 8.418 -3.407 -5.418 1.00 98.38 103 ILE A CA 1
ATOM 836 C C . ILE A 1 103 ? 7.823 -4.825 -5.336 1.00 98.38 103 ILE A C 1
ATOM 838 O O . ILE A 1 103 ? 6.990 -5.039 -4.452 1.00 98.38 103 ILE A O 1
ATOM 842 N N . PRO A 1 104 ? 8.235 -5.811 -6.163 1.00 98.44 104 PRO A N 1
ATOM 843 C CA . PRO A 1 104 ? 7.738 -7.181 -6.021 1.00 98.44 104 PRO A CA 1
ATOM 844 C C . PRO A 1 104 ? 8.035 -7.793 -4.646 1.00 98.44 104 PRO A C 1
ATOM 846 O O . PRO A 1 104 ? 7.174 -8.452 -4.068 1.00 98.44 104 PRO A O 1
ATOM 849 N N . GLU A 1 105 ? 9.218 -7.526 -4.084 1.00 98.56 105 GLU A N 1
ATOM 850 C CA . GLU A 1 105 ? 9.580 -7.989 -2.740 1.00 98.56 105 GLU A CA 1
ATOM 851 C C . GLU A 1 105 ? 8.734 -7.304 -1.659 1.00 98.56 105 GLU A C 1
ATOM 853 O O . GLU A 1 105 ? 8.266 -7.958 -0.726 1.00 98.56 105 GLU A O 1
ATOM 858 N N . VAL A 1 106 ? 8.469 -6.000 -1.804 1.00 98.69 106 VAL A N 1
ATOM 859 C CA . VAL A 1 106 ? 7.548 -5.283 -0.911 1.00 98.69 106 VAL A CA 1
ATOM 860 C C . VAL A 1 106 ? 6.159 -5.922 -0.947 1.00 98.69 106 VAL A C 1
ATOM 862 O O . VAL A 1 106 ? 5.584 -6.156 0.112 1.00 98.69 106 VAL A O 1
ATOM 865 N N . PHE A 1 107 ? 5.619 -6.243 -2.127 1.00 98.44 107 PHE A N 1
ATOM 866 C CA . PHE A 1 107 ? 4.318 -6.913 -2.232 1.00 98.44 107 PHE A CA 1
ATOM 867 C C . PHE A 1 107 ? 4.299 -8.271 -1.529 1.00 98.44 107 PHE A C 1
ATOM 869 O O . PHE A 1 107 ? 3.370 -8.523 -0.764 1.00 98.44 107 PHE A O 1
ATOM 876 N N . ALA A 1 108 ? 5.330 -9.098 -1.725 1.00 98.44 108 ALA A N 1
ATOM 877 C CA . ALA A 1 108 ? 5.434 -10.400 -1.071 1.00 98.44 108 ALA A CA 1
ATOM 878 C C . ALA A 1 108 ? 5.423 -10.269 0.462 1.00 98.44 108 ALA A C 1
ATOM 880 O O . ALA A 1 108 ? 4.580 -10.867 1.130 1.00 98.44 108 ALA A O 1
ATOM 881 N N . ARG A 1 109 ? 6.268 -9.392 1.020 1.00 98.56 109 ARG A N 1
ATOM 882 C CA . ARG A 1 109 ? 6.335 -9.154 2.473 1.00 98.56 109 ARG A CA 1
ATOM 883 C C . ARG A 1 109 ? 5.032 -8.590 3.044 1.00 98.56 109 ARG A C 1
ATOM 885 O O . ARG A 1 109 ? 4.654 -8.918 4.163 1.00 98.56 109 ARG A O 1
ATOM 892 N N . LEU A 1 110 ? 4.323 -7.734 2.302 1.00 98.38 110 LEU A N 1
ATOM 893 C CA . LEU A 1 110 ? 3.003 -7.247 2.723 1.00 98.38 110 LEU A CA 1
ATOM 894 C C . LEU A 1 110 ? 1.984 -8.391 2.775 1.00 98.38 110 LEU A C 1
ATOM 896 O O . LEU A 1 110 ? 1.242 -8.497 3.753 1.00 98.38 110 LEU A O 1
ATOM 900 N N . GLN A 1 111 ? 1.968 -9.249 1.754 1.00 97.25 111 GLN A N 1
ATOM 901 C CA . GLN A 1 111 ? 1.057 -10.387 1.668 1.00 97.25 111 GLN A CA 1
ATOM 902 C C . GLN A 1 111 ? 1.270 -11.381 2.819 1.00 97.25 111 GLN A C 1
ATOM 904 O O . GLN A 1 111 ? 0.286 -11.845 3.395 1.00 97.25 111 GLN A O 1
ATOM 909 N N . GLU A 1 112 ? 2.520 -11.643 3.214 1.00 98.06 112 GLU A N 1
ATOM 910 C CA . GLU A 1 112 ? 2.872 -12.523 4.346 1.00 98.06 112 GLU A CA 1
ATOM 911 C C . GLU A 1 112 ? 2.205 -12.112 5.669 1.00 98.06 112 GLU A C 1
ATOM 913 O O . GLU A 1 112 ? 1.873 -12.964 6.493 1.00 98.06 112 GLU A O 1
ATOM 918 N N . VAL A 1 113 ? 1.955 -10.814 5.867 1.00 98.12 113 VAL A N 1
ATOM 919 C CA . VAL A 1 113 ? 1.288 -10.271 7.065 1.00 98.12 113 VAL A CA 1
ATOM 920 C C . VAL A 1 113 ? -0.149 -9.805 6.806 1.00 98.12 113 VAL A C 1
ATOM 922 O O . VAL A 1 113 ? -0.739 -9.086 7.623 1.00 98.12 113 VAL A O 1
ATOM 925 N N . GLY A 1 114 ? -0.732 -10.197 5.670 1.00 96.25 114 GLY A N 1
ATOM 926 C CA . GLY A 1 114 ? -2.110 -9.873 5.296 1.00 96.25 114 GLY A CA 1
ATOM 927 C C . GLY A 1 114 ? -2.355 -8.388 5.003 1.00 96.25 114 GLY A C 1
ATOM 928 O O . GLY A 1 114 ? -3.484 -7.915 5.141 1.00 96.25 114 GLY A O 1
ATOM 929 N N . LEU A 1 115 ? -1.314 -7.635 4.638 1.00 97.50 115 LEU A N 1
ATOM 930 C CA . LEU A 1 115 ? -1.418 -6.253 4.172 1.00 97.50 115 LEU A CA 1
ATOM 931 C C . LEU A 1 115 ? -1.505 -6.181 2.645 1.00 97.50 115 LEU A C 1
ATOM 933 O O . LEU A 1 115 ? -1.086 -7.078 1.922 1.00 97.50 115 LEU A O 1
ATOM 937 N N . THR A 1 116 ? -2.020 -5.058 2.146 1.00 96.75 116 THR A N 1
ATOM 938 C CA . THR A 1 116 ? -2.092 -4.772 0.710 1.00 96.75 116 THR A CA 1
ATOM 939 C C . THR A 1 116 ? -1.913 -3.280 0.429 1.00 96.75 116 THR A C 1
ATOM 941 O O . THR A 1 116 ? -2.213 -2.432 1.271 1.00 96.75 116 THR A O 1
ATOM 944 N N . SER A 1 117 ? -1.445 -2.934 -0.768 1.00 97.69 117 SER A N 1
ATOM 945 C CA . SER A 1 117 ? -1.427 -1.565 -1.307 1.00 97.69 117 SER A CA 1
ATOM 946 C C . SER A 1 117 ? -2.479 -1.346 -2.405 1.00 97.69 117 SER A C 1
ATOM 948 O O . SER A 1 117 ? -2.547 -0.262 -2.998 1.00 97.69 117 SER A O 1
ATOM 950 N N . LEU A 1 118 ? -3.317 -2.358 -2.654 1.00 96.19 118 LEU A N 1
ATOM 951 C CA . LEU A 1 118 ? -4.301 -2.394 -3.727 1.00 96.19 118 LEU A CA 1
ATOM 952 C C . LEU A 1 118 ? -5.344 -1.271 -3.601 1.00 96.19 118 LEU A C 1
ATOM 954 O O . LEU A 1 118 ? -5.891 -0.971 -2.531 1.00 96.19 118 LEU A O 1
ATOM 958 N N . GLN A 1 119 ? -5.615 -0.652 -4.744 1.00 96.00 119 GLN A N 1
ATOM 959 C CA . GLN A 1 119 ? -6.597 0.397 -4.980 1.00 96.00 119 GLN A CA 1
ATOM 960 C C . GLN A 1 119 ? -6.441 1.605 -4.038 1.00 96.00 119 GLN A C 1
ATOM 962 O O . GLN A 1 119 ? -7.414 2.203 -3.589 1.00 96.00 119 GLN A O 1
ATOM 967 N N . THR A 1 120 ? -5.210 1.985 -3.678 1.00 97.25 120 THR A N 1
ATOM 968 C CA . THR A 1 120 ? -4.961 3.091 -2.724 1.00 97.25 120 THR A CA 1
ATOM 969 C C . THR A 1 120 ? -4.719 4.459 -3.382 1.00 97.25 120 THR A C 1
ATOM 971 O O . THR A 1 120 ? -4.640 5.486 -2.687 1.00 97.25 120 THR A O 1
ATOM 974 N N . GLY A 1 121 ? -4.626 4.507 -4.712 1.00 96.44 121 GLY A N 1
ATOM 975 C CA . GLY A 1 121 ? -4.450 5.717 -5.516 1.00 96.44 121 GLY A CA 1
ATOM 976 C C . GLY A 1 121 ? -5.387 5.770 -6.716 1.00 96.44 121 GLY A C 1
ATOM 977 O O . GLY A 1 121 ? -6.143 4.837 -6.955 1.00 96.44 121 GLY A O 1
ATOM 978 N N . MET A 1 122 ? -5.330 6.869 -7.474 1.00 95.12 122 MET A N 1
ATOM 979 C CA . MET A 1 122 ? -6.173 7.075 -8.663 1.00 95.12 122 MET A CA 1
ATOM 980 C C . MET A 1 122 ? -7.681 6.971 -8.374 1.00 95.12 122 MET A C 1
ATOM 982 O O . MET A 1 122 ? -8.105 7.275 -7.251 1.00 95.12 122 MET A O 1
ATOM 986 N N . ASP A 1 123 ? -8.475 6.625 -9.384 1.00 95.38 123 ASP A N 1
ATOM 987 C CA . ASP A 1 123 ? -9.934 6.549 -9.370 1.00 95.38 123 ASP A CA 1
ATOM 988 C C . ASP A 1 123 ? -10.404 5.270 -8.669 1.00 95.38 123 ASP A C 1
ATOM 990 O O . ASP A 1 123 ? -11.059 4.413 -9.246 1.00 95.38 123 ASP A O 1
ATOM 994 N N . ASN A 1 124 ? -10.0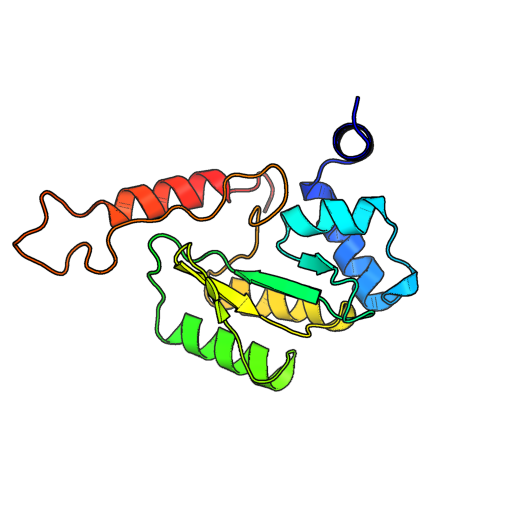17 5.145 -7.401 1.00 96.19 124 ASN A N 1
ATOM 995 C CA . ASN A 1 124 ? -10.328 4.022 -6.532 1.00 96.19 124 ASN A CA 1
ATOM 996 C C . ASN A 1 124 ? -10.880 4.496 -5.190 1.00 96.19 124 ASN A C 1
ATOM 998 O O . ASN A 1 124 ? -10.574 5.601 -4.714 1.00 96.19 124 ASN A O 1
ATOM 1002 N N . ILE A 1 125 ? -11.617 3.603 -4.528 1.00 95.81 125 ILE A N 1
ATOM 1003 C CA . ILE A 1 125 ? -12.036 3.790 -3.141 1.00 95.81 125 ILE A CA 1
ATOM 1004 C C . ILE A 1 125 ? -10.789 3.799 -2.257 1.00 95.81 125 ILE A C 1
ATOM 1006 O O . ILE A 1 125 ? -10.039 2.831 -2.185 1.00 95.81 125 ILE A O 1
ATOM 1010 N N . ARG A 1 126 ? -10.553 4.913 -1.562 1.00 96.19 126 ARG A N 1
ATOM 1011 C CA . ARG A 1 126 ? -9.377 5.097 -0.694 1.00 96.19 126 ARG A CA 1
ATOM 1012 C C . ARG A 1 126 ? -9.513 4.295 0.605 1.00 96.19 126 ARG A C 1
ATOM 1014 O O . ARG A 1 126 ? -10.374 3.428 0.727 1.00 96.19 126 ARG A O 1
ATOM 1021 N N . ASN A 1 127 ? -8.650 4.560 1.589 1.00 97.62 127 ASN A N 1
ATOM 1022 C CA . ASN A 1 127 ? -8.781 3.910 2.892 1.00 97.62 127 ASN A CA 1
ATOM 1023 C C . ASN A 1 127 ? -10.149 4.179 3.512 1.00 97.62 127 ASN A C 1
ATOM 1025 O O . ASN A 1 127 ? -10.625 5.324 3.498 1.00 97.62 127 ASN A O 1
ATOM 1029 N N . VAL A 1 128 ? -10.719 3.124 4.075 1.00 97.56 128 VAL A N 1
ATOM 1030 C CA . VAL A 1 128 ? -11.969 3.149 4.821 1.00 97.56 128 VAL A CA 1
ATOM 1031 C C . VAL A 1 128 ? -11.578 3.407 6.270 1.00 97.56 128 VAL A C 1
ATOM 1033 O O . VAL A 1 128 ? -10.868 2.610 6.885 1.00 97.56 128 VAL A O 1
ATOM 1036 N N . MET A 1 129 ? -11.936 4.591 6.755 1.00 97.62 129 MET A N 1
ATOM 1037 C CA . MET A 1 129 ? -11.554 5.070 8.080 1.00 97.62 129 MET A CA 1
ATOM 1038 C C . MET A 1 129 ? -12.638 4.714 9.090 1.00 97.62 129 MET A C 1
ATOM 1040 O O . MET A 1 129 ? -13.803 4.576 8.721 1.00 97.62 129 MET A O 1
ATOM 1044 N N . GLY A 1 130 ? -12.264 4.667 10.360 1.00 96.44 130 GLY A N 1
ATOM 1045 C CA . GLY A 1 130 ? -13.227 4.632 11.452 1.00 96.44 130 GLY A CA 1
ATOM 1046 C C . GLY A 1 130 ? -12.614 5.136 12.749 1.00 96.44 130 GLY A C 1
ATOM 1047 O O . GLY A 1 130 ? -11.564 5.787 12.741 1.00 96.44 130 GLY A O 1
ATOM 1048 N N . CYS A 1 131 ? -13.306 4.896 13.859 1.00 96.56 131 CYS A N 1
ATOM 1049 C CA . CYS A 1 131 ? -12.889 5.398 15.162 1.00 96.56 131 CYS A CA 1
ATOM 1050 C C . CYS A 1 131 ? -11.536 4.771 15.569 1.00 96.56 131 CYS A C 1
ATOM 1052 O O . CYS A 1 131 ? -11.411 3.546 15.529 1.00 96.56 131 CYS A O 1
ATOM 1054 N N . PRO A 1 132 ? -10.523 5.567 15.971 1.00 95.75 132 PRO A N 1
ATOM 1055 C CA . PRO A 1 132 ? -9.218 5.040 16.388 1.00 95.75 132 PRO A CA 1
ATOM 1056 C C . PRO A 1 132 ? -9.271 4.244 17.701 1.00 95.75 132 PRO A C 1
ATOM 1058 O O . PRO A 1 132 ? -8.329 3.523 18.010 1.00 95.75 132 PRO A O 1
ATOM 1061 N N . VAL A 1 133 ? -10.357 4.378 18.466 1.00 95.69 133 VAL A N 1
ATOM 1062 C CA . VAL A 1 133 ? -10.609 3.645 19.717 1.00 95.69 133 VAL A CA 1
ATOM 1063 C C . VAL A 1 133 ? -11.835 2.730 19.608 1.00 95.69 133 VAL A C 1
ATOM 1065 O O . VAL A 1 133 ? -12.461 2.425 20.617 1.00 95.69 133 VAL A O 1
ATOM 1068 N N . ALA A 1 134 ? -12.192 2.314 18.387 1.00 96.75 134 ALA A N 1
ATOM 1069 C CA . ALA A 1 134 ? -13.309 1.402 18.148 1.00 96.75 134 ALA A CA 1
ATOM 1070 C C . ALA A 1 134 ? -13.139 0.097 18.948 1.00 96.75 134 ALA A C 1
ATOM 1072 O O . ALA A 1 134 ? -12.071 -0.519 18.892 1.00 96.75 134 ALA A O 1
ATOM 1073 N N . GLY A 1 135 ? -14.159 -0.295 19.709 1.00 96.06 135 GLY A N 1
ATOM 1074 C CA . GLY A 1 135 ? -14.139 -1.470 20.586 1.00 96.06 135 GLY A CA 1
ATOM 1075 C C . GLY A 1 135 ? -13.370 -1.282 21.902 1.00 96.06 135 GLY A C 1
ATOM 1076 O O . GLY A 1 135 ? -13.240 -2.237 22.668 1.00 96.06 135 GLY A O 1
ATOM 1077 N N . LEU A 1 136 ? -12.819 -0.090 22.171 1.00 96.06 136 LEU A N 1
ATOM 1078 C CA . LEU A 1 136 ? -11.937 0.175 23.321 1.00 96.06 136 LEU A CA 1
ATOM 1079 C C . LEU A 1 136 ? -12.523 1.152 24.344 1.00 96.06 136 LEU A C 1
ATOM 1081 O O . LEU A 1 136 ? -11.898 1.405 25.376 1.00 96.06 136 LEU A O 1
ATOM 1085 N N . THR A 1 137 ? -13.689 1.736 24.075 1.00 94.94 137 THR A N 1
ATOM 1086 C CA . THR A 1 137 ? -14.289 2.756 24.939 1.00 94.94 137 THR A CA 1
ATOM 1087 C C . THR A 1 137 ? -15.760 2.454 25.204 1.00 94.94 137 THR A C 1
ATOM 1089 O O . THR A 1 137 ? -16.516 2.228 24.266 1.00 94.94 137 THR A O 1
ATOM 1092 N N . PRO A 1 138 ? -16.225 2.530 26.464 1.00 94.44 138 PRO A N 1
ATOM 1093 C CA . PRO A 1 138 ? -17.646 2.389 26.770 1.00 94.44 138 PRO A CA 1
ATOM 1094 C C . PRO A 1 138 ? -18.480 3.607 26.332 1.00 94.44 138 PRO A C 1
ATOM 1096 O O . PRO A 1 138 ? -19.691 3.610 26.527 1.00 94.44 138 PRO A O 1
ATOM 1099 N N . GLN A 1 139 ? -17.853 4.659 25.786 1.00 95.19 139 GLN A N 1
ATOM 1100 C CA . GLN A 1 139 ? -18.530 5.854 25.277 1.00 95.19 139 GLN A CA 1
ATOM 1101 C C . GLN A 1 139 ? -18.888 5.767 23.782 1.00 95.19 139 GLN A C 1
ATOM 1103 O O . GLN A 1 139 ? -19.521 6.689 23.265 1.00 95.19 139 GLN A O 1
ATOM 1108 N N . GLU A 1 140 ? -18.485 4.713 23.063 1.00 96.19 140 GLU A N 1
ATOM 1109 C CA . GLU A 1 140 ? -18.892 4.547 21.665 1.00 96.19 140 GLU A CA 1
ATOM 1110 C C . GLU A 1 140 ? -20.343 4.065 21.547 1.00 96.19 140 GLU A C 1
ATOM 1112 O O . GLU A 1 140 ? -20.832 3.303 22.377 1.00 96.19 140 GLU A O 1
ATOM 1117 N N . LEU A 1 141 ? -21.038 4.492 20.489 1.00 95.31 141 LEU A N 1
ATOM 1118 C CA . LEU A 1 141 ? -22.388 3.995 20.204 1.00 95.31 141 LEU A CA 1
ATOM 1119 C C . LEU A 1 141 ? -22.369 2.513 19.801 1.00 95.31 141 LEU A C 1
ATOM 1121 O O . LEU A 1 141 ? -23.260 1.762 20.186 1.00 95.31 141 LEU A O 1
ATOM 1125 N N . PHE A 1 142 ? -21.379 2.117 18.997 1.00 94.75 142 PHE A N 1
ATOM 1126 C CA . PHE A 1 142 ? -21.086 0.742 18.593 1.00 94.75 142 PHE A CA 1
ATOM 1127 C C . PHE A 1 142 ? -19.705 0.679 17.915 1.00 94.75 142 PHE A C 1
ATOM 1129 O O . PHE A 1 142 ? -19.246 1.675 17.347 1.00 94.75 142 PHE A O 1
ATOM 1136 N N . ASP A 1 143 ? -19.080 -0.501 17.907 1.00 97.25 143 ASP A N 1
ATOM 1137 C CA . ASP A 1 143 ? -17.841 -0.763 17.166 1.00 97.25 143 ASP A CA 1
ATOM 1138 C C . ASP A 1 143 ? -18.139 -1.027 15.675 1.00 97.25 143 ASP A C 1
ATOM 1140 O O . ASP A 1 143 ? -18.692 -2.062 15.298 1.00 97.25 143 ASP A O 1
ATOM 1144 N N . ALA A 1 144 ? -17.757 -0.084 14.808 1.00 96.88 144 ALA A N 1
ATOM 1145 C CA . ALA A 1 144 ? -17.899 -0.198 13.352 1.00 96.88 144 ALA A CA 1
ATOM 1146 C C . ALA A 1 144 ? -16.690 -0.858 12.654 1.00 96.88 144 ALA A C 1
ATOM 1148 O O . ALA A 1 144 ? -16.715 -1.060 11.434 1.00 96.88 144 ALA A O 1
ATOM 1149 N N . SER A 1 145 ? -15.622 -1.190 13.386 1.00 97.50 145 SER A N 1
ATOM 1150 C CA . SER A 1 145 ? -14.395 -1.759 12.820 1.00 97.50 145 SER A CA 1
ATOM 1151 C C . SER A 1 145 ? -14.603 -3.091 12.073 1.00 97.50 145 SER A C 1
ATOM 1153 O O . SER A 1 145 ? -13.909 -3.298 11.066 1.00 97.50 145 SER A O 1
ATOM 1155 N N . PRO A 1 146 ? -15.569 -3.970 12.436 1.00 97.12 146 PRO A N 1
ATOM 1156 C CA . PRO A 1 146 ? -15.882 -5.153 11.632 1.00 97.12 146 PRO A CA 1
ATOM 1157 C C . PRO A 1 146 ? -16.423 -4.796 10.241 1.00 97.12 146 PRO A C 1
ATOM 1159 O O . PRO A 1 146 ? -15.972 -5.368 9.251 1.00 97.12 146 PRO A O 1
ATOM 1162 N N . VAL A 1 147 ? -17.298 -3.787 10.144 1.00 97.31 147 VAL A N 1
ATOM 1163 C CA . VAL A 1 147 ? -17.876 -3.320 8.868 1.00 97.31 147 VAL A CA 1
ATOM 1164 C C . VAL A 1 147 ? -16.796 -2.715 7.973 1.00 97.31 147 VAL A C 1
ATOM 1166 O O . VAL A 1 147 ? -16.725 -3.012 6.781 1.00 97.31 147 VAL A O 1
ATOM 1169 N N . VAL A 1 148 ? -15.903 -1.901 8.546 1.00 97.62 148 VAL A N 1
ATOM 1170 C CA . VAL A 1 148 ? -14.761 -1.313 7.824 1.00 97.62 148 VAL A CA 1
ATOM 1171 C C . VAL A 1 148 ? -13.855 -2.398 7.230 1.00 97.62 148 VAL A C 1
ATOM 1173 O O . VAL A 1 148 ? -13.380 -2.272 6.092 1.00 97.62 148 VAL A O 1
ATOM 1176 N N . ARG A 1 149 ? -13.625 -3.475 7.990 1.00 95.31 149 ARG A N 1
ATOM 1177 C CA . ARG A 1 149 ? -12.821 -4.627 7.568 1.00 95.31 149 ARG A CA 1
ATOM 1178 C C . ARG A 1 149 ? -13.499 -5.404 6.446 1.00 95.31 149 ARG A C 1
ATOM 1180 O O . ARG A 1 149 ? -12.857 -5.642 5.426 1.00 95.31 149 ARG A O 1
ATOM 1187 N N . GLU A 1 150 ? -14.770 -5.754 6.606 1.00 96.00 150 GLU A N 1
ATOM 1188 C CA . GLU A 1 150 ? -15.538 -6.506 5.608 1.00 96.00 150 GLU A CA 1
ATOM 1189 C C . GLU A 1 150 ? -15.670 -5.728 4.294 1.00 96.00 150 GLU A C 1
ATOM 1191 O O . GLU A 1 150 ? -15.366 -6.257 3.225 1.00 96.00 150 GLU A O 1
ATOM 1196 N N . PHE A 1 151 ? -16.012 -4.439 4.365 1.00 96.25 151 PHE A N 1
ATOM 1197 C CA . PHE A 1 151 ? -16.100 -3.581 3.184 1.00 96.25 151 PHE A CA 1
ATOM 1198 C C . PHE A 1 151 ? -14.752 -3.472 2.459 1.00 96.25 151 PHE A C 1
ATOM 1200 O O . PHE A 1 151 ? -14.690 -3.531 1.230 1.00 96.25 151 PHE A O 1
ATOM 1207 N N . THR A 1 152 ? -13.646 -3.381 3.207 1.00 95.31 152 THR A N 1
ATOM 1208 C CA . THR A 1 152 ? -12.310 -3.419 2.602 1.00 95.31 152 THR A CA 1
ATOM 1209 C C . THR A 1 152 ? -12.014 -4.764 1.937 1.00 95.31 152 THR A C 1
ATOM 1211 O O . THR A 1 152 ? -11.467 -4.786 0.836 1.00 95.31 152 THR A O 1
ATOM 1214 N N . GLN A 1 153 ? -12.351 -5.882 2.580 1.00 93.00 153 GLN A N 1
ATOM 1215 C CA . GLN A 1 153 ? -12.139 -7.212 2.006 1.00 93.00 153 GLN A CA 1
ATOM 1216 C C . GLN A 1 153 ? -12.937 -7.392 0.713 1.00 93.00 153 GLN A C 1
ATOM 1218 O O . GLN A 1 153 ? -12.393 -7.903 -0.260 1.00 93.00 153 GLN A O 1
ATOM 1223 N N . ALA A 1 154 ? -14.187 -6.927 0.671 1.00 92.75 154 ALA A N 1
ATOM 1224 C CA . ALA A 1 154 ? -15.007 -6.958 -0.536 1.00 92.75 154 ALA A CA 1
ATOM 1225 C C . ALA A 1 154 ? -14.392 -6.130 -1.679 1.00 92.75 154 ALA A C 1
ATOM 1227 O O . ALA A 1 154 ? -14.350 -6.599 -2.811 1.00 92.75 154 ALA A O 1
ATOM 1228 N N . LEU A 1 155 ? -13.858 -4.941 -1.377 1.00 90.06 155 LEU A N 1
ATOM 1229 C CA . LEU A 1 155 ? -13.185 -4.073 -2.352 1.00 90.06 155 LEU A CA 1
ATOM 1230 C C . LEU A 1 155 ? -11.894 -4.687 -2.917 1.00 90.06 155 LEU A C 1
ATOM 1232 O O . LEU A 1 155 ? -11.584 -4.527 -4.096 1.00 90.06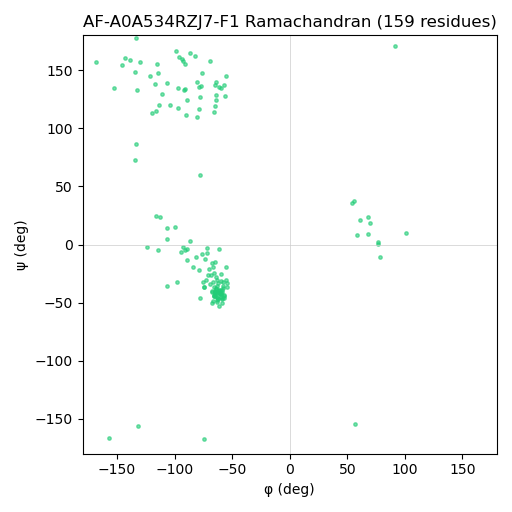 155 LEU A O 1
ATOM 1236 N N . CYS A 1 156 ? -11.105 -5.326 -2.052 1.00 88.38 156 CYS A N 1
ATOM 1237 C CA . CYS A 1 156 ? -9.785 -5.846 -2.401 1.00 88.38 156 CYS A CA 1
ATOM 1238 C C . CYS A 1 156 ? -9.797 -7.311 -2.862 1.00 88.38 156 CYS A C 1
ATOM 1240 O O . CYS A 1 156 ? -8.737 -7.817 -3.226 1.00 88.38 156 CYS A O 1
ATOM 1242 N N . ARG A 1 157 ? -10.951 -7.993 -2.873 1.00 80.75 157 ARG A N 1
ATOM 1243 C CA . ARG A 1 157 ? -11.091 -9.306 -3.517 1.00 80.75 157 ARG A CA 1
ATOM 1244 C C . ARG A 1 157 ? -10.908 -9.143 -5.023 1.00 80.75 157 ARG A C 1
ATOM 1246 O O . ARG A 1 157 ? -11.736 -8.519 -5.679 1.00 80.75 157 ARG A O 1
ATOM 1253 N N . GLN A 1 158 ? -9.845 -9.724 -5.568 1.00 62.53 158 GLN A N 1
ATOM 1254 C CA . GLN A 1 158 ? -9.726 -9.912 -7.010 1.00 62.53 158 GLN A CA 1
ATOM 1255 C C . GLN A 1 158 ? -10.298 -11.282 -7.390 1.00 62.53 158 GLN A C 1
ATOM 1257 O O . GLN A 1 158 ? -9.985 -12.268 -6.725 1.00 62.53 158 GLN A O 1
ATOM 1262 N N . PRO A 1 159 ? -11.142 -11.383 -8.429 1.00 40.31 159 PRO A N 1
ATOM 1263 C CA . PRO A 1 159 ? -11.474 -12.673 -9.018 1.00 40.31 159 PRO A CA 1
ATOM 1264 C C . PRO A 1 159 ? -10.208 -13.288 -9.636 1.00 40.31 159 PRO A C 1
ATOM 1266 O O . PRO A 1 159 ? -9.589 -12.655 -10.484 1.00 40.31 159 PRO A O 1
ATOM 1269 N N . GLY A 1 160 ? -9.836 -14.511 -9.242 1.00 44.34 160 GLY A N 1
ATOM 1270 C CA . GLY A 1 160 ? -8.757 -15.272 -9.895 1.00 44.34 160 GLY A CA 1
ATOM 1271 C C . GLY A 1 160 ? -7.388 -15.278 -9.200 1.00 44.34 160 GLY A C 1
ATOM 1272 O O . GLY A 1 160 ? -6.439 -15.792 -9.787 1.00 44.34 160 GLY A O 1
ATOM 1273 N N . LEU A 1 161 ? -7.298 -14.769 -7.967 1.00 37.91 161 LEU A N 1
ATOM 1274 C CA . LEU A 1 161 ? -6.196 -15.002 -7.021 1.00 37.91 161 LEU A CA 1
ATOM 1275 C C . LEU A 1 161 ? -6.721 -15.705 -5.765 1.00 37.91 161 LEU A C 1
ATOM 1277 O O . LEU A 1 161 ? -7.828 -15.331 -5.309 1.00 37.91 161 LEU A O 1
#

pLDDT: mean 94.96, std 8.51, range [37.91, 98.75]

Foldseek 3Di:
DDVLVVLCVVDPLVVLPVVLVVCLVVAQVPQDPSSLQSCCQQQWHDDPVDPQFTKRKKAQAQLDDDPLLVVLLQVCLVPFADNDWDQDPQSIIITTGGGSNCVVVNQVSCVVRPIGSGQCDDPGDHHHHDDNCAVPDPPDPHRCRVVSVVVVCVRPDDPPD

Sequence (161 aa):
MNKIEEYKKEKDGLDVLEDIQRYSREGPEAISERDKALMKWYGVFFRRHTPGFFMMRIRIPNGIATTAQVRTLAEITQTLGAGFADLTTRQQIQLRSVRIESIPEVFARLQEVGLTSLQTGMDNIRNVMGCPVAGLTPQELFDASPVVREFTQALCRQPGL

Nearest PDB structures (foldseek):
  3b0n-assembly1_A  TM=9.283E-01  e=3.293E-13  Nicotiana tabacum
  3b0j-assembly1_A  TM=9.286E-01  e=8.287E-13  Nicotiana tabacum
  3b0l-assembly1_A  TM=9.354E-01  e=1.275E-12  Nicotiana tabacum
  5h8v-assembly1_A  TM=8.351E-01  e=3.188E-07  Zea mays
  5h8y-assembly1_D  TM=8.411E-01  e=4.904E-07  Zea mays